Protein AF-A0A534QLA7-F1 (afdb_monomer_lite)

Structure (mmCIF, N/CA/C/O backbone):
data_AF-A0A534QLA7-F1
#
_entry.id   AF-A0A534QLA7-F1
#
loop_
_atom_site.group_PDB
_atom_site.id
_atom_site.type_symbol
_atom_site.label_atom_id
_atom_site.label_alt_id
_atom_site.label_comp_id
_atom_site.label_asym_id
_atom_site.label_entity_id
_atom_site.label_seq_id
_atom_site.pdbx_PDB_ins_code
_atom_site.Cartn_x
_atom_site.Cartn_y
_atom_site.Cartn_z
_atom_site.occupancy
_atom_site.B_iso_or_equiv
_atom_site.auth_seq_id
_atom_site.auth_comp_id
_atom_site.auth_asym_id
_atom_site.auth_atom_id
_atom_site.pdbx_PDB_model_num
ATOM 1 N N . MET A 1 1 ? 2.717 49.188 74.431 1.00 43.91 1 MET A N 1
ATOM 2 C CA . MET A 1 1 ? 3.260 49.625 73.125 1.00 43.91 1 MET A CA 1
ATOM 3 C C . MET A 1 1 ? 4.488 48.790 72.815 1.00 43.91 1 MET A C 1
ATOM 5 O O . MET A 1 1 ? 5.351 48.768 73.677 1.00 43.91 1 MET A O 1
ATOM 9 N N . ARG A 1 2 ? 4.554 48.209 71.600 1.00 48.22 2 ARG A N 1
ATOM 10 C CA . ARG A 1 2 ? 5.728 47.554 70.969 1.00 48.22 2 ARG A CA 1
ATOM 11 C C . ARG A 1 2 ? 6.203 46.273 71.685 1.00 48.22 2 ARG A C 1
ATOM 13 O O . ARG A 1 2 ? 6.351 46.272 72.889 1.00 48.22 2 ARG A O 1
ATOM 20 N N . THR A 1 3 ? 6.456 45.124 71.074 1.00 50.19 3 THR A N 1
ATOM 21 C CA . THR A 1 3 ? 6.613 44.686 69.681 1.00 50.19 3 THR A CA 1
ATOM 22 C C . THR A 1 3 ? 6.714 43.162 69.781 1.00 50.19 3 THR A C 1
ATOM 24 O O . THR A 1 3 ? 7.638 42.671 70.417 1.00 50.19 3 THR A O 1
ATOM 27 N N . ALA A 1 4 ? 5.792 42.415 69.181 1.00 47.19 4 ALA A N 1
ATOM 28 C CA . ALA A 1 4 ? 5.940 40.971 68.981 1.00 47.19 4 ALA A CA 1
ATOM 29 C C . ALA A 1 4 ? 5.296 40.594 67.638 1.00 47.19 4 ALA A C 1
ATOM 31 O O . ALA A 1 4 ? 4.366 39.803 67.561 1.00 47.19 4 ALA A O 1
ATOM 32 N N . ILE A 1 5 ? 5.758 41.254 66.572 1.00 53.47 5 ILE A N 1
ATOM 33 C CA . ILE A 1 5 ? 5.423 40.938 65.177 1.00 53.47 5 ILE A CA 1
ATOM 34 C C . ILE A 1 5 ? 6.646 40.250 64.566 1.00 53.47 5 ILE A C 1
ATOM 36 O O . ILE A 1 5 ? 7.255 40.789 63.658 1.00 53.47 5 ILE A O 1
ATOM 40 N N . ILE A 1 6 ? 7.095 39.117 65.108 1.00 52.78 6 ILE A N 1
ATOM 41 C CA . ILE A 1 6 ? 8.127 38.296 64.451 1.00 52.78 6 ILE A CA 1
ATOM 42 C C . ILE A 1 6 ? 7.925 36.838 64.876 1.00 52.78 6 ILE A C 1
ATOM 44 O O . ILE A 1 6 ? 8.635 36.363 65.750 1.00 52.78 6 ILE A O 1
ATOM 48 N N . ALA A 1 7 ? 6.936 36.131 64.319 1.00 48.03 7 ALA A N 1
ATOM 49 C CA . ALA A 1 7 ? 6.903 34.659 64.400 1.00 48.03 7 ALA A CA 1
ATOM 50 C C . ALA A 1 7 ? 5.914 33.976 63.429 1.00 48.03 7 ALA A C 1
ATOM 52 O O . ALA A 1 7 ? 5.445 32.885 63.729 1.00 48.03 7 ALA A O 1
ATOM 53 N N . VAL A 1 8 ? 5.544 34.580 62.288 1.00 48.31 8 VAL A N 1
ATOM 54 C CA . VAL A 1 8 ? 4.659 33.884 61.315 1.00 48.31 8 VAL A CA 1
ATOM 55 C C . VAL A 1 8 ? 5.211 33.858 59.880 1.00 48.31 8 VAL A C 1
ATOM 57 O O . VAL A 1 8 ? 4.817 33.008 59.088 1.00 48.31 8 VAL A O 1
ATOM 60 N N . LEU A 1 9 ? 6.222 34.664 59.540 1.00 48.22 9 LEU A N 1
ATOM 61 C CA . LEU A 1 9 ? 6.935 34.536 58.261 1.00 48.22 9 LEU A CA 1
ATOM 62 C C . LEU A 1 9 ? 8.052 33.486 58.356 1.00 48.22 9 LEU A C 1
ATOM 64 O O . LEU A 1 9 ? 9.227 33.826 58.440 1.00 48.22 9 LEU A O 1
ATOM 68 N N . GLY A 1 10 ? 7.698 32.203 58.386 1.00 50.38 10 GLY A N 1
ATOM 69 C CA . GLY A 1 10 ? 8.705 31.134 58.446 1.00 50.38 10 GLY A CA 1
ATOM 70 C C . GLY A 1 10 ? 8.301 29.781 57.868 1.00 50.38 10 GLY A C 1
ATOM 71 O O . GLY A 1 10 ? 9.101 28.857 57.926 1.00 50.38 10 GLY A O 1
ATOM 72 N N . VAL A 1 11 ? 7.092 29.632 57.309 1.00 51.00 11 VAL A N 1
ATOM 73 C CA . VAL A 1 11 ? 6.572 28.317 56.867 1.00 51.00 11 VAL A CA 1
ATOM 74 C C . VAL A 1 11 ? 6.022 28.362 55.433 1.00 51.00 11 VAL A C 1
ATOM 76 O O . VAL A 1 11 ? 5.010 27.753 55.118 1.00 51.00 11 VAL A O 1
ATOM 79 N N . HIS A 1 12 ? 6.687 29.080 54.523 1.00 46.59 12 HIS A N 1
ATOM 80 C CA . HIS A 1 12 ? 6.351 29.027 53.086 1.00 46.59 12 HIS A CA 1
ATOM 81 C C . HIS A 1 12 ? 7.527 28.676 52.162 1.00 46.59 12 HIS A C 1
ATOM 83 O O . HIS A 1 12 ? 7.359 28.657 50.950 1.00 46.59 12 HIS A O 1
ATOM 89 N N . LEU A 1 13 ? 8.700 28.329 52.704 1.00 49.50 13 LEU A N 1
ATOM 90 C CA . LEU A 1 13 ? 9.880 27.974 51.895 1.00 49.50 13 LEU A CA 1
ATOM 91 C C . LEU A 1 13 ? 10.087 26.461 51.696 1.00 49.50 13 LEU A C 1
ATOM 93 O O . LEU A 1 13 ? 11.119 26.049 51.181 1.00 49.50 13 LEU A O 1
ATOM 97 N N . LEU A 1 14 ? 9.110 25.629 52.067 1.00 50.75 14 LEU A N 1
ATOM 98 C CA . LEU A 1 14 ? 9.159 24.170 51.878 1.00 50.75 14 LEU A CA 1
ATOM 99 C C . LEU A 1 14 ? 8.006 23.634 51.022 1.00 50.75 14 LEU A C 1
ATOM 101 O O . LEU A 1 14 ? 7.700 22.444 51.069 1.00 50.75 14 LEU A O 1
ATOM 105 N N . SER A 1 15 ? 7.404 24.479 50.181 1.00 50.81 15 SER A N 1
ATOM 106 C CA . SER A 1 15 ? 6.737 23.970 48.983 1.00 50.81 15 SER A CA 1
ATOM 107 C C . SER A 1 15 ? 7.837 23.443 48.070 1.00 50.81 15 SER A C 1
ATOM 109 O O . SER A 1 15 ? 8.356 24.171 47.224 1.00 50.81 15 SER A O 1
ATOM 111 N N . GLY A 1 16 ? 8.263 22.199 48.305 1.00 52.56 16 GLY A N 1
ATOM 112 C CA . GLY A 1 16 ? 9.097 21.480 47.357 1.00 52.56 16 GLY A CA 1
ATOM 113 C C . GLY A 1 16 ? 8.447 21.646 45.995 1.00 52.56 16 GLY A C 1
ATOM 114 O O . GLY A 1 16 ? 7.240 21.425 45.873 1.00 52.56 16 GLY A O 1
ATOM 115 N N . ALA A 1 17 ? 9.217 22.129 45.017 1.00 54.94 17 ALA A N 1
ATOM 116 C CA . ALA A 1 17 ? 8.753 22.209 43.646 1.00 54.94 17 ALA A CA 1
ATOM 117 C C . ALA A 1 17 ? 8.083 20.872 43.343 1.00 54.94 17 ALA A C 1
ATOM 119 O O . ALA A 1 17 ? 8.726 19.823 43.474 1.00 54.94 17 ALA A O 1
ATOM 120 N N . ALA A 1 18 ? 6.779 20.902 43.045 1.00 49.47 18 ALA A N 1
ATOM 121 C CA . ALA A 1 18 ? 6.111 19.729 42.524 1.00 49.47 18 ALA A CA 1
ATOM 122 C C . ALA A 1 18 ? 7.024 19.240 41.405 1.00 49.47 18 ALA A C 1
ATOM 124 O O . ALA A 1 18 ? 7.363 20.023 40.511 1.00 49.47 18 ALA A O 1
ATOM 125 N N . ARG A 1 19 ? 7.530 18.002 41.526 1.00 53.34 19 ARG A N 1
ATOM 126 C CA . ARG A 1 19 ? 8.261 17.378 40.427 1.00 53.34 19 ARG A CA 1
ATOM 127 C C . ARG A 1 19 ? 7.410 17.658 39.203 1.00 53.34 19 ARG A C 1
ATOM 129 O O . ARG A 1 19 ? 6.215 17.368 39.247 1.00 53.34 19 ARG A O 1
ATOM 136 N N . ALA A 1 20 ? 7.996 18.273 38.181 1.00 51.53 20 ALA A N 1
ATOM 137 C CA . ALA A 1 20 ? 7.377 18.311 36.875 1.00 51.53 20 ALA A CA 1
ATOM 138 C C . ALA A 1 20 ? 7.196 16.841 36.479 1.00 51.53 20 ALA A C 1
ATOM 140 O O . ALA A 1 20 ? 8.120 16.205 35.983 1.00 51.53 20 ALA A O 1
ATOM 141 N N . GLY A 1 21 ? 6.063 16.255 36.866 1.00 52.97 21 GLY A N 1
ATOM 142 C CA . GLY A 1 21 ? 5.616 14.983 36.349 1.00 52.97 21 GLY A CA 1
ATOM 143 C C . GLY A 1 21 ? 5.461 15.226 34.868 1.00 52.97 21 GLY A C 1
ATOM 144 O O . GLY A 1 21 ? 4.773 16.179 34.508 1.00 52.97 21 GLY A O 1
ATOM 145 N N . ASP A 1 22 ? 6.216 14.459 34.083 1.00 48.56 22 ASP A N 1
ATOM 146 C CA . ASP A 1 22 ? 6.275 14.449 32.625 1.00 48.56 22 ASP A CA 1
ATOM 147 C C . ASP A 1 22 ? 5.289 15.425 31.964 1.00 48.56 22 ASP A C 1
ATOM 149 O O . ASP A 1 22 ? 4.197 15.060 31.536 1.00 48.56 22 ASP A O 1
ATOM 153 N N . ALA A 1 23 ? 5.687 16.696 31.840 1.00 47.75 23 ALA A N 1
ATOM 154 C CA . ALA A 1 23 ? 5.034 17.622 30.911 1.00 47.75 23 ALA A CA 1
ATOM 155 C C . ALA A 1 23 ? 5.241 17.160 29.454 1.00 47.75 23 ALA A C 1
ATOM 157 O O . ALA A 1 23 ? 4.584 17.637 28.535 1.00 47.75 23 ALA A O 1
ATOM 158 N N . THR A 1 24 ? 6.127 16.182 29.257 1.00 48.34 24 THR A N 1
ATOM 159 C CA . THR A 1 24 ? 6.230 15.358 28.060 1.00 48.34 24 THR A CA 1
ATOM 160 C C . THR A 1 24 ? 5.006 14.477 27.855 1.00 48.34 24 THR A C 1
ATOM 162 O O . THR A 1 24 ? 4.845 14.031 26.744 1.00 48.34 24 THR A O 1
ATOM 165 N N . GLY A 1 25 ? 4.106 14.251 28.820 1.00 49.03 25 GLY A N 1
ATOM 166 C CA . GLY A 1 25 ? 2.885 13.459 28.612 1.00 49.03 25 GLY A CA 1
ATOM 167 C C . GLY A 1 25 ? 1.941 14.046 27.554 1.00 49.03 25 GLY A C 1
ATOM 168 O O . GLY A 1 25 ? 1.264 13.299 26.859 1.00 49.03 25 GLY A O 1
ATOM 169 N N . ALA A 1 26 ? 1.951 15.371 27.375 1.00 43.78 26 ALA A N 1
ATOM 170 C CA . ALA A 1 26 ? 1.237 16.052 26.289 1.00 43.78 26 ALA A CA 1
ATOM 171 C C . ALA A 1 26 ? 1.931 15.908 24.917 1.00 43.78 26 ALA A C 1
ATOM 173 O O . ALA A 1 26 ? 1.314 16.163 23.888 1.00 43.78 26 ALA A O 1
ATOM 174 N N . PHE A 1 27 ? 3.206 15.505 24.918 1.00 41.62 27 PHE A N 1
ATOM 175 C CA . PHE A 1 27 ? 4.043 15.233 23.743 1.00 41.62 27 PHE A CA 1
ATOM 176 C C . PHE A 1 27 ? 4.397 13.745 23.604 1.00 41.62 27 PHE A C 1
ATOM 178 O O . PHE A 1 27 ? 5.087 13.350 22.666 1.00 41.62 27 PHE A O 1
ATOM 185 N N . ALA A 1 28 ? 3.968 12.918 24.555 1.00 44.75 28 ALA A N 1
ATOM 186 C CA . ALA A 1 28 ? 4.078 11.485 24.497 1.00 44.75 28 ALA A CA 1
ATOM 187 C C . ALA A 1 28 ? 3.067 11.112 23.430 1.00 44.75 28 ALA A C 1
ATOM 189 O O . ALA A 1 28 ? 1.904 11.496 23.583 1.00 44.75 28 ALA A O 1
ATOM 190 N N . PRO A 1 29 ? 3.476 10.436 22.350 1.00 50.50 29 PRO A N 1
ATOM 191 C CA . PRO A 1 29 ? 2.535 10.043 21.329 1.00 50.50 29 PRO A CA 1
ATOM 192 C C . PRO A 1 29 ? 1.489 9.156 22.005 1.00 50.50 29 PRO A C 1
ATOM 194 O O . PRO A 1 29 ? 1.720 7.975 22.270 1.00 50.50 29 PRO A O 1
ATOM 197 N N . TYR A 1 30 ? 0.323 9.714 22.314 1.00 49.47 30 TYR A N 1
ATOM 198 C CA . TYR A 1 30 ? -0.880 8.948 22.122 1.00 49.47 30 TYR A CA 1
ATOM 199 C C . TYR A 1 30 ? -0.916 8.788 20.606 1.00 49.47 30 TYR A C 1
ATOM 201 O O . TYR A 1 30 ? -1.344 9.675 19.885 1.00 49.47 30 TYR A O 1
ATOM 209 N N . GLU A 1 31 ? -0.311 7.714 20.093 1.00 62.06 31 GLU A N 1
ATOM 210 C CA . GLU A 1 31 ? -0.601 7.271 18.734 1.00 62.06 31 GLU A CA 1
ATOM 211 C C . GLU A 1 31 ? -2.078 6.872 18.771 1.00 62.06 31 GLU A C 1
ATOM 213 O O . GLU A 1 31 ? -2.416 5.718 19.042 1.00 62.06 31 GLU A O 1
ATOM 218 N N . ASP A 1 32 ? -2.971 7.857 18.647 1.00 82.81 32 ASP A N 1
ATOM 219 C CA . ASP A 1 32 ? -4.374 7.580 18.430 1.00 82.81 32 ASP A CA 1
ATOM 220 C C . ASP A 1 32 ? -4.454 6.991 17.032 1.00 82.81 32 ASP A C 1
ATOM 222 O O . ASP A 1 32 ? -4.201 7.657 16.028 1.00 82.81 32 ASP A O 1
ATOM 226 N N . VAL A 1 33 ? -4.759 5.698 16.978 1.00 89.81 33 VAL A N 1
ATOM 227 C CA . VAL A 1 33 ? -4.921 4.980 15.720 1.00 89.81 33 VAL A CA 1
ATOM 228 C C . VAL A 1 33 ? -5.928 5.689 14.812 1.00 89.81 33 VAL A C 1
ATOM 230 O O . VAL A 1 33 ? -5.769 5.645 13.600 1.00 89.81 33 VAL A O 1
ATOM 233 N N . LEU A 1 34 ? -6.917 6.396 15.371 1.00 91.69 34 LEU A N 1
ATOM 234 C CA . LEU A 1 34 ? -7.872 7.176 14.590 1.00 91.69 34 LEU A CA 1
ATOM 235 C C . LEU A 1 34 ? -7.224 8.375 13.899 1.00 91.69 34 LEU A C 1
ATOM 237 O O . LEU A 1 34 ? -7.568 8.645 12.755 1.00 91.69 34 LEU A O 1
ATOM 241 N N . GLU A 1 35 ? -6.285 9.062 14.549 1.00 90.19 35 GLU A N 1
ATOM 242 C CA . GLU A 1 35 ? -5.539 10.171 13.941 1.00 90.19 35 GLU A CA 1
ATOM 243 C C . GLU A 1 35 ? -4.656 9.653 12.802 1.00 90.19 35 GLU A C 1
ATOM 245 O O . GLU A 1 35 ? -4.698 10.176 11.693 1.00 90.19 35 GLU A O 1
ATOM 250 N N . VAL A 1 36 ? -3.951 8.541 13.035 1.00 92.31 36 VAL A N 1
ATOM 251 C CA . VAL A 1 36 ? -3.115 7.898 12.008 1.00 92.31 36 VAL A CA 1
ATOM 252 C C . VAL A 1 36 ? -3.942 7.473 10.793 1.00 92.31 36 VAL A C 1
ATOM 254 O O . VAL A 1 36 ? -3.536 7.695 9.654 1.00 92.31 36 VAL A O 1
ATOM 257 N N . LEU A 1 37 ? -5.104 6.860 11.026 1.00 94.50 37 LEU A N 1
ATOM 258 C CA . LEU A 1 37 ? -5.996 6.422 9.956 1.00 94.50 37 LEU A CA 1
ATOM 259 C C . LEU A 1 37 ? -6.663 7.602 9.247 1.00 94.50 37 LEU A C 1
ATOM 261 O O . LEU A 1 37 ? -6.856 7.530 8.037 1.00 94.50 37 LEU A O 1
ATOM 265 N N . ALA A 1 38 ? -7.004 8.676 9.962 1.00 92.62 38 ALA A N 1
ATOM 266 C CA . ALA A 1 38 ? -7.581 9.877 9.368 1.00 92.62 38 ALA A CA 1
ATOM 267 C C . ALA A 1 38 ? -6.591 10.552 8.411 1.00 92.62 38 ALA A C 1
ATOM 269 O O . ALA A 1 38 ? -6.957 10.819 7.265 1.00 92.62 38 ALA A O 1
ATOM 270 N N . ASP A 1 39 ? -5.343 10.745 8.848 1.00 91.38 39 ASP A N 1
ATOM 271 C CA . ASP A 1 39 ? -4.272 11.294 8.012 1.00 91.38 39 ASP A CA 1
ATOM 272 C C . ASP A 1 39 ? -4.034 10.414 6.782 1.00 91.38 39 ASP A C 1
ATOM 274 O O . ASP A 1 39 ? -4.010 10.909 5.658 1.00 91.38 39 ASP A O 1
ATOM 278 N N . LEU A 1 40 ? -3.914 9.095 6.976 1.00 94.25 40 LEU A N 1
ATOM 279 C CA . LEU A 1 40 ? -3.750 8.154 5.869 1.00 94.25 40 LEU A 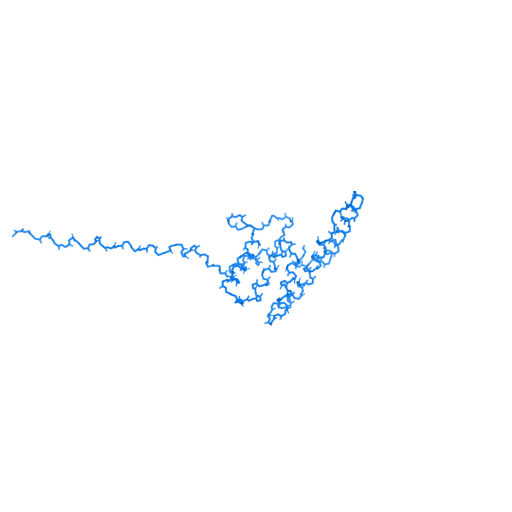CA 1
ATOM 280 C C . LEU A 1 40 ? -4.905 8.279 4.866 1.00 94.25 40 LEU A C 1
ATOM 282 O O . LEU A 1 40 ? -4.659 8.554 3.695 1.00 94.25 40 LEU A O 1
ATOM 286 N N . THR A 1 41 ? -6.149 8.141 5.336 1.00 92.56 41 THR A N 1
ATOM 287 C CA . THR A 1 41 ? -7.361 8.125 4.498 1.00 92.56 41 THR A CA 1
ATOM 288 C C . THR A 1 41 ? -7.526 9.415 3.700 1.00 92.56 41 THR A C 1
ATOM 290 O O . THR A 1 41 ? -7.962 9.377 2.549 1.00 92.56 41 THR A O 1
ATOM 293 N N . TRP A 1 42 ? -7.177 10.560 4.295 1.00 91.88 42 TRP A N 1
ATOM 294 C CA . TRP A 1 42 ? -7.240 11.856 3.623 1.00 91.88 42 TRP A CA 1
ATOM 295 C C . TRP A 1 42 ? -6.359 11.898 2.370 1.00 91.88 42 TRP A C 1
ATOM 297 O O . TRP A 1 42 ? -6.753 12.466 1.354 1.00 91.88 42 TRP A O 1
ATOM 307 N N . HIS A 1 43 ? -5.199 11.248 2.438 1.00 92.19 43 HIS A N 1
ATOM 308 C CA . HIS A 1 43 ? -4.168 11.286 1.410 1.00 92.19 43 HIS A CA 1
ATOM 309 C C . HIS A 1 43 ? -4.197 10.102 0.430 1.00 92.19 43 HIS A C 1
ATOM 311 O O . HIS A 1 43 ? -3.472 10.127 -0.562 1.00 92.19 43 HIS A O 1
ATOM 317 N N . LEU A 1 44 ? -5.051 9.090 0.638 1.00 90.88 44 LEU A N 1
ATOM 318 C CA . LEU A 1 44 ? -5.154 7.926 -0.264 1.00 90.88 44 LEU A CA 1
ATOM 319 C C . LEU A 1 44 ? -5.538 8.291 -1.705 1.00 90.88 44 LEU A C 1
ATOM 321 O O . LEU A 1 44 ? -5.290 7.527 -2.629 1.00 90.88 44 LEU A O 1
ATOM 325 N N . LYS A 1 45 ? -6.173 9.448 -1.908 1.00 87.00 45 LYS A N 1
ATOM 326 C CA . LYS A 1 45 ? -6.624 9.910 -3.230 1.00 87.00 45 LYS A CA 1
ATOM 327 C C . LYS A 1 45 ? -5.703 10.957 -3.849 1.00 87.00 45 LYS A C 1
ATOM 329 O O . LYS A 1 45 ? -6.060 11.551 -4.866 1.00 87.00 45 LYS A O 1
ATOM 334 N N . ASP A 1 46 ? -4.556 11.217 -3.228 1.00 88.31 46 ASP A N 1
ATOM 335 C CA . ASP A 1 46 ? -3.588 12.154 -3.774 1.00 88.31 46 ASP A CA 1
ATOM 336 C C . ASP A 1 46 ? -2.903 11.555 -5.005 1.00 88.31 46 ASP A C 1
ATOM 338 O O . ASP A 1 46 ? -2.425 10.421 -4.996 1.00 88.31 46 ASP A O 1
ATOM 342 N N . ASP A 1 47 ? -2.799 12.359 -6.061 1.00 81.88 47 ASP A N 1
ATOM 343 C CA . ASP A 1 47 ? -2.041 12.016 -7.261 1.00 81.88 47 ASP A CA 1
ATOM 344 C C . ASP A 1 47 ? -0.536 12.179 -6.989 1.00 81.88 47 ASP A C 1
ATOM 346 O O . ASP A 1 47 ? 0.070 13.225 -7.252 1.00 81.88 47 ASP A O 1
ATOM 350 N N . THR A 1 48 ? 0.070 11.128 -6.435 1.00 79.00 48 THR A N 1
ATOM 351 C CA . THR A 1 48 ? 1.505 11.071 -6.109 1.00 79.00 48 THR A CA 1
ATOM 352 C C . THR A 1 48 ? 2.404 10.917 -7.339 1.00 79.00 48 THR A C 1
ATOM 354 O O . THR A 1 48 ? 3.628 11.004 -7.222 1.00 79.00 48 THR A O 1
ATOM 357 N N . TYR A 1 49 ? 1.825 10.706 -8.527 1.00 72.75 49 TYR A N 1
ATOM 358 C CA . TYR A 1 49 ? 2.566 10.707 -9.785 1.00 72.75 49 TYR A CA 1
ATOM 359 C C . TYR A 1 49 ? 2.835 12.138 -10.263 1.00 72.75 49 TYR A C 1
ATOM 361 O O . TYR A 1 49 ? 3.948 12.457 -10.688 1.00 72.75 49 TYR A O 1
ATOM 369 N N . ARG A 1 50 ? 1.827 13.018 -10.186 1.00 78.75 50 ARG A N 1
ATOM 370 C CA . ARG A 1 50 ? 1.948 14.426 -10.604 1.00 78.75 50 ARG A CA 1
ATOM 371 C C . ARG A 1 50 ? 2.464 15.339 -9.496 1.00 78.75 50 ARG A C 1
ATOM 373 O O . ARG A 1 50 ? 3.109 16.346 -9.801 1.00 78.75 50 ARG A O 1
ATOM 380 N N . PHE A 1 51 ? 2.196 15.010 -8.235 1.00 85.81 51 PHE A N 1
ATOM 381 C CA . PHE A 1 51 ? 2.575 15.818 -7.078 1.00 85.81 51 PHE A CA 1
ATOM 382 C C . PHE A 1 51 ? 3.486 15.046 -6.127 1.00 85.81 51 PHE A C 1
ATOM 384 O O . PHE A 1 51 ? 3.478 13.822 -6.072 1.00 85.81 51 PHE A O 1
ATOM 391 N N . ALA A 1 52 ? 4.310 15.776 -5.373 1.00 86.50 52 ALA A N 1
ATOM 392 C CA . ALA A 1 52 ? 5.179 15.148 -4.386 1.00 86.50 52 ALA A CA 1
ATOM 393 C C . ALA A 1 52 ? 4.339 14.420 -3.318 1.00 86.50 52 ALA A C 1
ATOM 395 O O . ALA A 1 52 ? 3.303 14.960 -2.921 1.00 86.50 52 ALA A O 1
ATOM 396 N N . PRO A 1 53 ? 4.798 13.258 -2.807 1.00 87.19 53 PRO A N 1
ATOM 397 C CA . PRO A 1 53 ? 4.114 12.563 -1.727 1.00 87.19 53 PRO A CA 1
ATOM 398 C C . PRO A 1 53 ? 3.849 13.492 -0.536 1.00 87.19 53 PRO A C 1
ATOM 400 O O . PRO A 1 53 ? 4.714 14.322 -0.210 1.00 87.19 53 PRO A O 1
ATOM 403 N N . PRO A 1 54 ? 2.685 13.358 0.121 1.00 92.25 54 PRO A N 1
ATOM 404 C CA . PRO A 1 54 ? 2.334 14.175 1.266 1.00 92.25 54 PRO A CA 1
ATOM 405 C C . PRO A 1 54 ? 3.353 13.980 2.383 1.00 92.25 54 PRO A C 1
ATOM 407 O O . PRO A 1 54 ? 3.890 12.888 2.607 1.00 92.25 54 PRO A O 1
ATOM 410 N N . LYS A 1 55 ? 3.639 15.079 3.076 1.00 91.00 55 LYS A N 1
ATOM 411 C CA . LYS A 1 55 ? 4.591 15.108 4.179 1.00 91.00 55 LYS A CA 1
ATOM 412 C C . LYS A 1 55 ? 3.903 15.563 5.445 1.00 91.00 55 LYS A C 1
ATOM 414 O O . LYS A 1 55 ? 3.059 16.456 5.404 1.00 91.00 55 LYS A O 1
ATOM 419 N N . ASP A 1 56 ? 4.310 14.983 6.562 1.00 85.38 56 ASP A N 1
ATOM 420 C CA . ASP A 1 56 ? 3.909 15.474 7.871 1.00 85.38 56 ASP A CA 1
ATOM 421 C C . ASP A 1 56 ? 4.538 16.865 8.153 1.00 85.38 56 ASP A C 1
ATOM 423 O O . ASP A 1 56 ? 5.430 17.319 7.420 1.00 85.38 56 ASP A O 1
ATOM 427 N N . PRO A 1 57 ? 4.137 17.557 9.235 1.00 82.19 57 PRO A N 1
ATOM 428 C CA . PRO A 1 57 ? 4.728 18.844 9.611 1.00 82.19 57 PRO A CA 1
ATOM 429 C C . PRO A 1 57 ? 6.245 18.810 9.867 1.00 82.19 57 PRO A C 1
ATOM 431 O O . PRO A 1 57 ? 6.881 19.864 9.902 1.00 82.19 57 PRO A O 1
ATOM 434 N N . THR A 1 58 ? 6.836 17.626 10.056 1.00 85.38 58 THR A N 1
ATOM 435 C CA . THR A 1 58 ? 8.279 17.435 10.258 1.00 85.38 58 THR A CA 1
ATOM 436 C C . THR A 1 58 ? 9.032 17.128 8.956 1.00 85.38 58 THR A C 1
ATOM 438 O O . THR A 1 58 ? 10.263 17.088 8.942 1.00 85.38 58 THR A O 1
ATOM 441 N N . GLY A 1 59 ? 8.317 17.002 7.834 1.00 87.56 59 GLY A N 1
ATOM 442 C CA . GLY A 1 59 ? 8.866 16.754 6.505 1.00 87.56 59 GLY A CA 1
ATOM 443 C C . GLY A 1 59 ? 9.061 15.273 6.168 1.00 87.56 59 GLY A C 1
ATOM 444 O O . GLY A 1 59 ? 9.656 14.971 5.126 1.00 87.56 59 GLY A O 1
ATOM 445 N N . HIS A 1 60 ? 8.584 14.358 7.011 1.00 88.88 60 HIS A N 1
ATOM 446 C CA . HIS A 1 60 ? 8.606 12.923 6.752 1.00 88.88 60 HIS A CA 1
ATOM 447 C C . HIS A 1 60 ? 7.489 12.512 5.793 1.00 88.88 60 HIS A C 1
ATOM 449 O O . HIS A 1 60 ? 6.407 13.086 5.802 1.00 88.88 60 HIS A O 1
ATOM 455 N N . ASP A 1 61 ? 7.768 11.500 4.971 1.00 93.19 61 ASP A N 1
ATOM 456 C CA . ASP A 1 61 ? 6.777 10.863 4.100 1.00 93.19 61 ASP A CA 1
ATOM 457 C C . ASP A 1 61 ? 5.617 10.310 4.940 1.00 93.19 61 ASP A C 1
ATOM 459 O O . ASP A 1 61 ? 5.838 9.500 5.848 1.00 93.19 61 ASP A O 1
ATOM 463 N N . LEU A 1 62 ? 4.403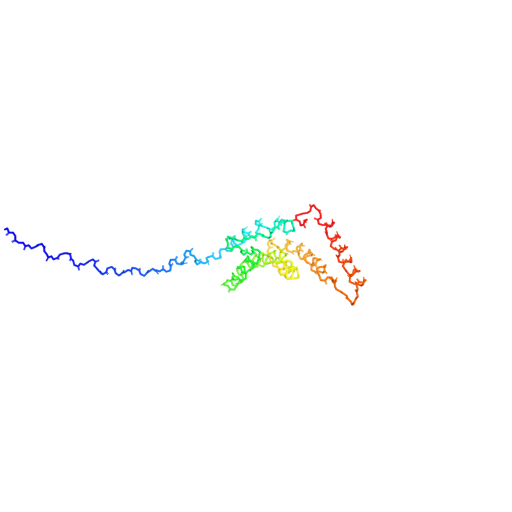 10.778 4.649 1.00 94.38 62 LEU A N 1
ATOM 464 C CA . LEU A 1 62 ? 3.225 10.480 5.455 1.00 94.38 62 LEU A CA 1
ATOM 465 C C . LEU A 1 62 ? 2.866 8.992 5.414 1.00 94.38 62 LEU A C 1
ATOM 467 O O . LEU A 1 62 ? 2.596 8.416 6.463 1.00 94.38 62 LEU A O 1
ATOM 471 N N . PHE A 1 63 ? 2.935 8.334 4.252 1.00 95.38 63 PHE A N 1
ATOM 472 C CA . PHE A 1 63 ? 2.622 6.905 4.135 1.00 95.38 63 PHE A CA 1
ATOM 473 C C . PHE A 1 63 ? 3.611 6.047 4.925 1.00 95.38 63 PHE A C 1
ATOM 475 O O . PHE A 1 63 ? 3.209 5.137 5.655 1.00 95.38 63 PHE A O 1
ATOM 482 N N . ARG A 1 64 ? 4.910 6.370 4.856 1.00 95.56 64 ARG A N 1
ATOM 483 C CA . ARG A 1 64 ? 5.941 5.683 5.651 1.00 95.56 64 ARG A CA 1
ATOM 484 C C . ARG A 1 64 ? 5.731 5.886 7.150 1.00 95.56 64 ARG A C 1
ATOM 486 O O . ARG A 1 64 ? 5.879 4.935 7.918 1.00 95.56 64 ARG A O 1
ATOM 493 N N . LEU A 1 65 ? 5.391 7.103 7.564 1.00 94.31 65 LEU A N 1
ATOM 494 C CA . LEU A 1 65 ? 5.128 7.416 8.965 1.00 94.31 65 LEU A CA 1
ATOM 495 C C . LEU A 1 65 ? 3.878 6.686 9.477 1.00 94.31 65 LEU A C 1
ATOM 497 O O . LEU A 1 65 ? 3.929 6.076 10.545 1.00 94.31 65 LEU A O 1
ATOM 501 N N . SER A 1 66 ? 2.790 6.681 8.705 1.00 95.19 66 SER A N 1
ATOM 502 C CA . SER A 1 66 ? 1.558 5.958 9.034 1.00 95.19 66 SER A CA 1
ATOM 503 C C . SER A 1 66 ? 1.797 4.455 9.155 1.00 95.19 66 SER A C 1
ATOM 505 O O . SER A 1 66 ? 1.385 3.854 10.147 1.00 95.19 66 SER A O 1
ATOM 507 N N . LEU A 1 67 ? 2.545 3.852 8.222 1.00 97.06 67 LEU A N 1
ATOM 508 C CA . LEU A 1 67 ? 2.943 2.443 8.300 1.00 97.06 67 LEU A CA 1
ATOM 509 C C . LEU A 1 67 ? 3.687 2.146 9.611 1.00 97.06 67 LEU A C 1
ATOM 511 O O . LEU A 1 67 ? 3.310 1.230 10.342 1.00 97.06 67 LEU A O 1
ATOM 515 N N . GLN A 1 68 ? 4.694 2.956 9.951 1.00 95.50 68 GLN A N 1
ATOM 516 C CA . GLN A 1 68 ? 5.472 2.781 11.179 1.00 95.50 68 GLN A CA 1
ATOM 517 C C . GLN A 1 68 ? 4.605 2.913 12.442 1.00 95.50 68 GLN A C 1
ATOM 519 O O . GLN A 1 68 ? 4.746 2.113 13.370 1.00 95.50 68 GLN A O 1
ATOM 524 N N . ARG A 1 69 ? 3.700 3.897 12.489 1.00 94.31 69 ARG A N 1
ATOM 525 C CA . ARG A 1 69 ? 2.782 4.102 13.621 1.00 94.31 69 ARG A CA 1
ATOM 526 C C . ARG A 1 69 ? 1.802 2.935 13.773 1.00 94.31 69 ARG A C 1
ATOM 528 O O . ARG A 1 69 ? 1.594 2.453 14.882 1.00 94.31 69 ARG A O 1
ATOM 535 N N . LEU A 1 70 ? 1.260 2.402 12.676 1.00 95.94 70 LEU A N 1
ATOM 536 C CA . LEU A 1 70 ? 0.387 1.219 12.716 1.00 95.94 70 LEU A CA 1
ATOM 537 C C . LEU A 1 70 ? 1.141 -0.053 13.147 1.00 95.94 70 LEU A C 1
ATOM 539 O O . LEU A 1 70 ? 0.599 -0.887 13.874 1.00 95.94 70 LEU A O 1
ATOM 543 N N . GLU A 1 71 ? 2.406 -0.211 12.751 1.00 95.31 71 GLU A N 1
ATOM 544 C CA . GLU A 1 71 ? 3.261 -1.298 13.242 1.00 95.31 71 GLU A CA 1
ATOM 545 C C . GLU A 1 71 ? 3.584 -1.165 14.736 1.00 95.31 71 GLU A C 1
ATOM 547 O O . GLU A 1 71 ? 3.604 -2.164 15.460 1.00 95.31 71 GLU A O 1
ATOM 552 N N . ASN A 1 72 ? 3.836 0.055 15.214 1.00 93.69 72 ASN A N 1
ATOM 553 C CA . ASN A 1 72 ? 4.047 0.337 16.633 1.00 93.69 72 ASN A CA 1
ATOM 554 C C . ASN A 1 72 ? 2.782 0.075 17.455 1.00 93.69 72 ASN A C 1
ATOM 556 O O . ASN A 1 72 ? 2.869 -0.540 18.522 1.00 93.69 72 ASN A O 1
ATOM 560 N N . TRP A 1 73 ? 1.616 0.459 16.932 1.00 91.75 73 TRP A N 1
ATOM 561 C CA . TRP A 1 73 ? 0.324 0.145 17.528 1.00 91.75 73 TRP A CA 1
ATOM 562 C C . TRP A 1 73 ? 0.142 -1.363 17.713 1.00 91.75 73 TRP A C 1
ATOM 564 O O . TRP A 1 73 ? -0.168 -1.801 18.819 1.00 91.75 73 TRP A O 1
ATOM 574 N N . GLU A 1 74 ? 0.398 -2.171 16.678 1.00 92.75 74 GLU A N 1
ATOM 575 C CA . GLU A 1 74 ? 0.282 -3.635 16.762 1.00 92.75 74 GLU A CA 1
ATOM 576 C C . GLU A 1 74 ? 1.266 -4.230 17.783 1.00 92.75 74 GLU A C 1
ATOM 578 O O . GLU A 1 74 ? 0.908 -5.127 18.542 1.00 92.75 74 GLU A O 1
ATOM 583 N N . LYS A 1 75 ? 2.496 -3.703 17.874 1.00 92.00 75 LYS A N 1
ATOM 584 C CA . LYS A 1 75 ? 3.462 -4.122 18.909 1.00 92.00 75 LYS A CA 1
ATOM 585 C C . LYS A 1 75 ? 2.971 -3.791 20.319 1.00 92.00 75 LYS A C 1
ATOM 587 O O . LYS A 1 75 ? 3.210 -4.562 21.248 1.00 92.00 75 LYS A O 1
ATOM 592 N N . ARG A 1 76 ? 2.322 -2.636 20.496 1.00 90.00 76 ARG A N 1
ATOM 593 C CA . ARG A 1 76 ? 1.847 -2.154 21.799 1.00 90.00 76 ARG A CA 1
ATOM 594 C C . ARG A 1 76 ? 0.535 -2.808 22.232 1.00 90.00 76 ARG A C 1
ATOM 596 O O . ARG A 1 76 ? 0.361 -3.078 23.420 1.00 90.00 76 ARG A O 1
ATOM 603 N N . TYR A 1 77 ? -0.366 -3.066 21.290 1.00 90.25 77 TYR A N 1
ATOM 604 C CA . TYR A 1 77 ? -1.688 -3.647 21.517 1.00 90.25 77 TYR A CA 1
ATOM 605 C C . TYR A 1 77 ? -1.952 -4.814 20.548 1.00 90.25 77 TYR A C 1
ATOM 607 O O . TYR A 1 77 ? -2.798 -4.688 19.658 1.00 90.25 77 TYR A O 1
ATOM 615 N N . PRO A 1 78 ? -1.271 -5.963 20.718 1.00 93.94 78 PRO A N 1
ATOM 616 C CA . PRO A 1 78 ? -1.350 -7.069 19.766 1.00 93.94 78 PRO A CA 1
ATOM 617 C C . PRO A 1 78 ? -2.782 -7.537 19.501 1.00 93.94 78 PRO A C 1
ATOM 619 O O . PRO A 1 78 ? -3.544 -7.813 20.431 1.00 93.94 78 PRO A O 1
ATOM 622 N N . GLY A 1 79 ? -3.146 -7.630 18.222 1.00 92.06 79 GLY A N 1
ATOM 623 C CA . GLY A 1 79 ? -4.453 -8.080 17.751 1.00 92.06 79 GLY A CA 1
ATOM 624 C C . GLY A 1 79 ? -5.608 -7.095 17.961 1.00 92.06 79 GLY A C 1
ATOM 625 O O . GLY A 1 79 ? -6.732 -7.384 17.539 1.00 92.06 79 GLY A O 1
ATOM 626 N N . ARG A 1 80 ? -5.382 -5.935 18.591 1.00 92.62 80 ARG A N 1
ATOM 627 C CA . ARG A 1 80 ? -6.435 -4.938 18.802 1.00 92.62 80 ARG A CA 1
ATOM 628 C C . ARG A 1 80 ? -6.729 -4.205 17.496 1.00 92.62 80 ARG A C 1
ATOM 630 O O . ARG A 1 80 ? -5.855 -3.522 16.974 1.00 92.62 80 ARG A O 1
ATOM 637 N N . LEU A 1 81 ? -7.984 -4.285 17.039 1.00 94.25 81 LEU A N 1
ATOM 638 C CA . LEU A 1 81 ? -8.429 -3.724 15.751 1.00 94.25 81 LEU A CA 1
ATOM 639 C C . LEU A 1 81 ? -7.602 -4.269 14.578 1.00 94.25 81 LEU A C 1
ATOM 641 O O . LEU A 1 81 ? -7.235 -3.535 13.666 1.00 94.25 81 LEU A O 1
ATOM 645 N N . ARG A 1 82 ? -7.256 -5.561 14.644 1.00 95.56 82 ARG A N 1
ATOM 646 C CA . ARG A 1 82 ? -6.331 -6.203 13.706 1.00 95.56 82 ARG A CA 1
ATOM 647 C C . ARG A 1 82 ? -6.750 -6.038 12.250 1.00 95.56 82 ARG A C 1
ATOM 649 O O . ARG A 1 82 ? -5.886 -5.894 11.396 1.00 95.56 82 ARG A O 1
ATOM 656 N N . ASP A 1 83 ? -8.039 -6.120 11.960 1.00 97.00 83 ASP A N 1
ATOM 657 C CA . ASP A 1 83 ? -8.576 -5.891 10.623 1.00 97.00 83 ASP A CA 1
ATOM 658 C C . ASP A 1 83 ? -8.234 -4.484 10.128 1.00 97.00 83 ASP A C 1
ATOM 660 O O . ASP A 1 83 ? -7.561 -4.350 9.110 1.00 97.00 83 ASP A O 1
ATOM 664 N N . VAL A 1 84 ? -8.578 -3.459 10.907 1.00 96.75 84 VAL A N 1
ATOM 665 C CA . VAL A 1 84 ? -8.334 -2.049 10.578 1.00 96.75 84 VAL A CA 1
ATOM 666 C C . VAL A 1 84 ? -6.839 -1.745 10.453 1.00 96.75 84 VAL A C 1
ATOM 668 O O . VAL A 1 84 ? -6.403 -1.152 9.470 1.00 96.75 84 VAL A O 1
ATOM 671 N N . THR A 1 85 ? -6.022 -2.173 11.419 1.00 96.75 85 THR A N 1
ATOM 672 C CA . THR A 1 85 ? -4.579 -1.881 11.413 1.00 96.75 85 THR A CA 1
ATOM 673 C C . THR A 1 85 ? -3.849 -2.648 10.317 1.00 96.75 85 THR A C 1
ATOM 675 O O . THR A 1 85 ? -2.856 -2.168 9.779 1.00 96.75 85 THR A O 1
ATOM 678 N N . THR A 1 86 ? -4.304 -3.849 9.954 1.00 98.25 86 THR A N 1
ATOM 679 C CA . THR A 1 86 ? -3.731 -4.606 8.830 1.00 98.25 86 THR A CA 1
ATOM 680 C C . THR A 1 86 ? -4.137 -4.002 7.494 1.00 98.25 86 THR A C 1
ATOM 682 O O . THR A 1 86 ? -3.279 -3.886 6.625 1.00 98.25 86 THR A O 1
ATOM 685 N N . PHE A 1 87 ? -5.388 -3.560 7.359 1.00 98.31 87 PHE A N 1
ATOM 686 C CA . PHE A 1 87 ? -5.881 -2.906 6.150 1.00 98.31 87 PHE A CA 1
ATOM 687 C C . PHE A 1 87 ? -5.163 -1.575 5.896 1.00 98.31 87 PHE A C 1
ATOM 689 O O . PHE A 1 87 ? -4.544 -1.416 4.852 1.00 98.31 87 PHE A O 1
ATOM 696 N N . GLY A 1 88 ? -5.087 -0.685 6.892 1.00 97.81 88 GLY A N 1
ATOM 697 C CA . GLY A 1 88 ? -4.381 0.595 6.737 1.00 97.81 88 GLY A CA 1
ATOM 698 C C . GLY A 1 88 ? -2.879 0.443 6.452 1.00 97.81 88 GLY A C 1
ATOM 699 O O . GLY A 1 88 ? -2.287 1.240 5.728 1.00 97.81 88 GLY A O 1
ATOM 700 N N . ARG A 1 89 ? -2.230 -0.617 6.962 1.00 98.44 89 ARG A N 1
ATOM 701 C CA . ARG A 1 89 ? -0.840 -0.932 6.576 1.00 98.44 89 ARG A CA 1
ATOM 702 C C . ARG A 1 89 ? -0.739 -1.362 5.116 1.00 98.44 89 ARG A C 1
ATOM 704 O O . ARG A 1 89 ? 0.247 -1.023 4.472 1.00 98.44 89 ARG A O 1
ATOM 711 N N . ALA A 1 90 ? -1.720 -2.111 4.614 1.00 98.25 90 ALA A N 1
ATOM 712 C CA . ALA A 1 90 ? -1.767 -2.517 3.215 1.00 98.25 90 ALA A CA 1
ATOM 713 C C . ALA A 1 90 ? -1.914 -1.294 2.299 1.00 98.25 90 ALA A C 1
ATOM 715 O O . ALA A 1 90 ? -1.108 -1.140 1.387 1.00 98.25 90 ALA A O 1
ATOM 716 N N . GLU A 1 91 ? -2.832 -0.378 2.621 1.00 97.00 91 GLU A N 1
ATOM 717 C CA . GLU A 1 91 ? -3.015 0.884 1.891 1.00 97.00 91 GLU A CA 1
ATOM 718 C C . GLU A 1 91 ? -1.724 1.716 1.872 1.00 97.00 91 GLU A C 1
ATOM 720 O O . GLU A 1 91 ? -1.238 2.109 0.811 1.00 97.00 91 GLU A O 1
ATOM 725 N N . ALA A 1 92 ? -1.090 1.915 3.033 1.00 96.88 92 ALA A N 1
ATOM 726 C CA . ALA A 1 92 ? 0.178 2.640 3.108 1.00 96.88 92 ALA A CA 1
ATOM 727 C C . ALA A 1 92 ? 1.289 1.979 2.267 1.00 96.88 92 ALA A C 1
ATOM 729 O O . ALA A 1 92 ? 2.085 2.673 1.638 1.00 96.88 92 ALA A O 1
ATOM 730 N N . LEU A 1 93 ? 1.348 0.643 2.231 1.00 97.44 93 LEU A N 1
ATOM 731 C CA . LEU A 1 93 ? 2.312 -0.097 1.412 1.00 97.44 93 LEU A CA 1
ATOM 732 C C . LEU A 1 93 ? 2.034 0.037 -0.090 1.00 97.44 93 LEU A C 1
ATOM 734 O O . LEU A 1 93 ? 2.996 0.153 -0.850 1.00 97.44 93 LEU A O 1
ATOM 738 N N . GLU A 1 94 ? 0.770 0.063 -0.529 1.00 94.19 94 GLU A N 1
ATOM 739 C CA . GLU A 1 94 ? 0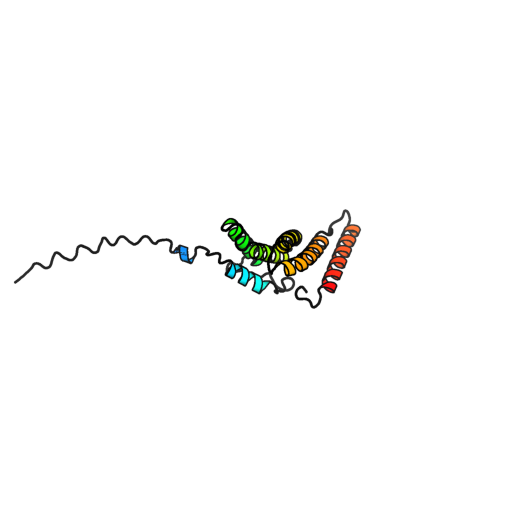.439 0.326 -1.939 1.00 94.19 94 GLU A CA 1
ATOM 740 C C . GLU A 1 94 ? 0.978 1.688 -2.384 1.00 94.19 94 GLU A C 1
ATOM 742 O O . GLU A 1 94 ? 1.652 1.776 -3.412 1.00 94.19 94 GLU A O 1
ATOM 747 N N . HIS A 1 95 ? 0.776 2.731 -1.576 1.00 93.00 95 HIS A N 1
ATOM 748 C CA . HIS A 1 95 ? 1.275 4.075 -1.883 1.00 93.00 95 HIS A CA 1
ATOM 749 C C . HIS A 1 95 ? 2.804 4.196 -1.835 1.00 93.00 95 HIS A C 1
ATOM 751 O O . HIS A 1 95 ? 3.375 5.082 -2.469 1.00 93.00 95 HIS A O 1
ATOM 757 N N . LEU A 1 96 ? 3.484 3.288 -1.134 1.00 93.62 96 LEU A N 1
ATOM 758 C CA . LEU A 1 96 ? 4.945 3.183 -1.135 1.00 93.62 96 LEU A CA 1
ATOM 759 C C . LEU A 1 96 ? 5.489 2.310 -2.282 1.00 93.62 96 LEU A C 1
ATOM 761 O O . LEU A 1 96 ? 6.705 2.146 -2.386 1.00 93.62 96 LEU A O 1
ATOM 765 N N . GLY A 1 97 ? 4.622 1.747 -3.132 1.00 92.94 97 GLY A N 1
ATOM 766 C CA . GLY A 1 97 ? 5.002 0.854 -4.233 1.00 92.94 97 GLY A CA 1
ATOM 767 C C . GLY A 1 97 ? 5.345 -0.576 -3.798 1.00 92.94 97 GLY A C 1
ATOM 768 O O . GLY A 1 97 ? 5.851 -1.373 -4.585 1.00 92.94 97 GLY A O 1
ATOM 769 N N . GLU A 1 98 ? 5.066 -0.934 -2.546 1.00 96.81 98 GLU A N 1
ATOM 770 C CA . GLU A 1 98 ? 5.374 -2.233 -1.938 1.00 96.81 98 GLU A CA 1
ATOM 771 C C . GLU A 1 98 ? 4.213 -3.225 -2.144 1.00 96.81 98 GLU A C 1
ATOM 773 O O . GLU A 1 98 ? 3.728 -3.875 -1.212 1.00 96.81 98 GLU A O 1
ATOM 778 N N . TYR A 1 99 ? 3.755 -3.343 -3.395 1.00 97.12 99 TYR A N 1
ATOM 779 C CA . TYR A 1 99 ? 2.503 -4.012 -3.772 1.00 97.12 99 TYR A CA 1
ATOM 780 C C . TYR A 1 99 ? 2.418 -5.480 -3.342 1.00 97.12 99 TYR A C 1
ATOM 782 O O . TYR A 1 99 ? 1.356 -5.946 -2.939 1.00 97.12 99 TYR A O 1
ATOM 790 N N . ALA A 1 100 ? 3.536 -6.213 -3.370 1.00 98.06 100 ALA A N 1
ATOM 791 C CA . ALA A 1 100 ? 3.561 -7.610 -2.934 1.00 98.06 100 ALA A CA 1
ATOM 792 C C . ALA A 1 100 ? 3.224 -7.741 -1.438 1.00 98.06 100 ALA A C 1
ATOM 794 O O . ALA A 1 100 ? 2.404 -8.570 -1.048 1.00 98.06 100 ALA A O 1
ATOM 795 N N . LYS A 1 101 ? 3.806 -6.872 -0.601 1.00 98.44 101 LYS A N 1
ATOM 796 C CA . LYS A 1 101 ? 3.527 -6.847 0.841 1.00 98.44 101 LYS A CA 1
ATOM 797 C C . LYS A 1 101 ? 2.095 -6.385 1.106 1.00 98.44 101 LYS A C 1
ATOM 799 O O . LYS A 1 101 ? 1.430 -6.953 1.968 1.00 98.44 101 LYS A O 1
ATOM 804 N N . ALA A 1 102 ? 1.614 -5.390 0.359 1.00 98.31 102 ALA A N 1
ATOM 805 C CA . ALA A 1 102 ? 0.229 -4.937 0.449 1.00 98.31 102 ALA A CA 1
ATOM 806 C C . ALA A 1 102 ? -0.759 -6.074 0.138 1.00 98.31 102 ALA A C 1
ATOM 808 O O . ALA A 1 102 ? -1.651 -6.346 0.941 1.00 98.31 102 ALA A O 1
ATOM 809 N N . ALA A 1 103 ? -0.540 -6.814 -0.956 1.00 98.38 103 ALA A N 1
ATOM 810 C CA . ALA A 1 103 ? -1.357 -7.966 -1.336 1.00 98.38 103 ALA A CA 1
ATOM 811 C C . ALA A 1 103 ? -1.428 -9.029 -0.228 1.00 98.38 103 ALA A C 1
ATOM 813 O O . ALA A 1 103 ? -2.502 -9.566 0.052 1.00 98.38 103 ALA A O 1
ATOM 814 N N . ASP A 1 104 ? -0.305 -9.319 0.435 1.00 98.56 104 ASP A N 1
ATOM 815 C CA . ASP A 1 104 ? -0.262 -10.266 1.553 1.00 98.56 104 ASP A CA 1
ATOM 816 C C . ASP A 1 104 ? -1.065 -9.784 2.767 1.00 98.56 104 ASP A C 1
ATOM 818 O O . ASP A 1 104 ? -1.689 -10.595 3.462 1.00 98.56 104 ASP A O 1
ATOM 822 N N . LEU A 1 105 ? -1.064 -8.479 3.047 1.00 98.62 105 LEU A N 1
ATOM 823 C CA . LEU A 1 105 ? -1.843 -7.899 4.140 1.00 98.62 105 LEU A CA 1
ATOM 824 C C . LEU A 1 105 ? -3.340 -7.859 3.813 1.00 98.62 105 LEU A C 1
ATOM 826 O O . LEU A 1 105 ? -4.137 -8.314 4.636 1.00 98.62 105 LEU A O 1
ATOM 830 N N . TYR A 1 106 ? -3.737 -7.429 2.612 1.00 98.50 106 TYR A N 1
ATOM 831 C CA . TYR A 1 106 ? -5.138 -7.507 2.189 1.00 98.50 106 TYR A CA 1
ATOM 832 C C . TYR A 1 106 ? -5.644 -8.955 2.219 1.00 98.50 106 TYR A C 1
ATOM 834 O O . TYR A 1 106 ? -6.723 -9.226 2.740 1.00 98.50 106 TYR A O 1
ATOM 842 N N . ALA A 1 107 ? -4.829 -9.928 1.795 1.00 98.44 107 ALA A N 1
ATOM 843 C CA . ALA A 1 107 ? -5.204 -11.343 1.828 1.00 98.44 107 ALA A CA 1
ATOM 844 C C . ALA A 1 107 ? -5.382 -11.889 3.253 1.00 98.44 107 ALA A C 1
ATOM 846 O O . ALA A 1 107 ? -6.060 -12.903 3.447 1.00 98.44 107 ALA A O 1
ATOM 847 N N . GLN A 1 108 ? -4.767 -11.257 4.254 1.00 98.31 108 GLN A N 1
ATOM 848 C CA . GLN A 1 108 ? -5.042 -11.550 5.657 1.00 98.31 108 GLN A CA 1
ATOM 849 C C . GLN A 1 108 ? -6.371 -10.940 6.096 1.00 98.31 108 GLN A C 1
ATOM 851 O O . GLN A 1 108 ? -7.156 -11.651 6.718 1.00 98.31 108 GLN A O 1
ATOM 856 N N . VAL A 1 109 ? -6.639 -9.674 5.756 1.00 98.38 109 VAL A N 1
ATOM 857 C CA . VAL A 1 109 ? -7.890 -8.982 6.121 1.00 98.38 109 VAL A CA 1
ATOM 858 C C . VAL A 1 109 ? -9.106 -9.654 5.493 1.00 98.38 109 VAL A C 1
ATOM 860 O O . VAL A 1 109 ? -10.081 -9.903 6.194 1.00 98.38 109 VAL A O 1
ATOM 863 N N . ALA A 1 110 ? -9.009 -10.057 4.228 1.00 98.19 110 ALA A N 1
ATOM 864 C CA . ALA A 1 110 ? -10.052 -10.771 3.495 1.00 98.19 110 ALA A CA 1
ATOM 865 C C . ALA A 1 110 ? -10.505 -12.083 4.176 1.00 98.19 110 ALA A C 1
ATOM 867 O O . ALA A 1 110 ? -11.603 -12.574 3.947 1.00 98.19 110 ALA A O 1
ATOM 868 N N . LYS A 1 111 ? -9.668 -12.671 5.043 1.00 97.88 111 LYS A N 1
ATOM 869 C CA . LYS A 1 111 ? -9.988 -13.898 5.796 1.00 97.88 111 LYS A CA 1
ATOM 870 C C . LYS A 1 111 ? -10.592 -13.627 7.176 1.00 97.88 111 LYS A C 1
ATOM 872 O O . LYS A 1 111 ? -10.943 -14.577 7.877 1.00 97.88 111 LYS A O 1
ATOM 877 N N . LEU A 1 112 ? -10.641 -12.370 7.612 1.00 96.69 112 LEU A N 1
ATOM 878 C CA . LEU A 1 112 ? -11.183 -11.993 8.913 1.00 96.69 112 LEU A CA 1
ATOM 879 C C . LEU A 1 112 ? -12.702 -11.794 8.817 1.00 96.69 112 LEU A C 1
ATOM 881 O O . LEU A 1 112 ? -13.196 -11.342 7.787 1.00 96.69 112 LEU A O 1
ATOM 885 N N . PRO A 1 113 ? -13.461 -12.064 9.894 1.00 95.62 113 PRO A N 1
ATOM 886 C CA . PRO A 1 113 ? -14.876 -11.711 9.972 1.00 95.62 113 PRO A CA 1
ATOM 887 C C . PRO A 1 113 ? -15.027 -10.196 10.205 1.00 95.62 113 PRO A C 1
ATOM 889 O O . PRO A 1 113 ? -15.392 -9.760 11.295 1.00 95.62 113 PRO A O 1
ATOM 892 N N . SER A 1 114 ? -14.681 -9.396 9.195 1.00 95.25 114 SER A N 1
ATOM 893 C CA . SER A 1 114 ? -14.635 -7.932 9.241 1.00 95.25 114 SER A CA 1
ATOM 894 C C . SER A 1 114 ? -15.466 -7.327 8.107 1.00 95.25 114 SER A C 1
ATOM 896 O O . SER A 1 114 ? -15.464 -7.878 7.007 1.00 95.25 114 SER A O 1
ATOM 898 N N . PRO A 1 115 ? -16.106 -6.161 8.312 1.00 95.38 115 PRO A N 1
ATOM 899 C CA . PRO A 1 115 ? -16.695 -5.382 7.221 1.00 95.38 115 PRO A CA 1
ATOM 900 C C . PRO A 1 115 ? -15.687 -4.980 6.131 1.00 95.38 115 PRO A C 1
ATOM 902 O O . PRO A 1 115 ? -16.090 -4.666 5.019 1.00 95.38 115 PRO A O 1
ATOM 905 N N . LEU A 1 116 ? -14.384 -4.988 6.435 1.00 96.75 116 LEU A N 1
ATOM 906 C CA . LEU A 1 116 ? -13.320 -4.687 5.473 1.00 96.75 116 LEU A CA 1
ATOM 907 C C . LEU A 1 116 ? -12.958 -5.877 4.575 1.00 96.75 116 LEU A C 1
ATOM 909 O O . LEU A 1 116 ? -12.151 -5.715 3.665 1.00 96.75 116 LEU A O 1
ATOM 913 N N . ALA A 1 117 ? -13.504 -7.072 4.822 1.00 96.81 117 ALA A N 1
ATOM 914 C CA . ALA A 1 117 ? -13.119 -8.272 4.083 1.00 96.81 117 ALA A CA 1
ATOM 915 C C . ALA A 1 117 ? -13.458 -8.178 2.587 1.00 96.81 117 ALA A C 1
ATOM 917 O O . ALA A 1 117 ? -12.632 -8.560 1.761 1.00 96.81 117 ALA A O 1
ATOM 918 N N . ASP A 1 118 ? -14.626 -7.627 2.244 1.00 94.56 118 ASP A N 1
ATOM 919 C CA . ASP A 1 118 ? -15.062 -7.477 0.851 1.00 94.56 118 ASP A CA 1
ATOM 920 C C . ASP A 1 118 ? -14.157 -6.498 0.088 1.00 94.56 118 ASP A C 1
ATOM 922 O O . ASP A 1 118 ? -13.665 -6.826 -0.989 1.00 94.56 118 ASP A O 1
ATOM 926 N N . HIS A 1 119 ? -13.837 -5.348 0.695 1.00 94.06 119 HIS A N 1
ATOM 927 C CA . HIS A 1 119 ? -12.864 -4.401 0.140 1.00 94.06 119 HIS A CA 1
ATOM 928 C C . HIS A 1 119 ? -11.485 -5.043 -0.023 1.00 94.06 119 HIS A C 1
ATOM 930 O O . HIS A 1 119 ? -10.894 -5.005 -1.097 1.00 94.06 119 HIS A O 1
ATOM 936 N N . ALA A 1 120 ? -11.011 -5.739 1.012 1.00 97.25 120 ALA A N 1
ATOM 937 C CA . ALA A 1 120 ? -9.725 -6.416 0.963 1.00 97.25 120 ALA A CA 1
ATOM 938 C C . ALA A 1 120 ? -9.666 -7.484 -0.141 1.00 97.25 120 ALA A C 1
ATOM 940 O O . ALA A 1 120 ? -8.609 -7.678 -0.731 1.00 97.25 120 ALA A O 1
ATOM 941 N N . HIS A 1 121 ? -10.767 -8.171 -0.454 1.00 95.56 121 HIS A N 1
ATOM 942 C CA . HIS A 1 121 ? -10.809 -9.112 -1.573 1.00 95.56 121 HIS A CA 1
ATOM 943 C C . HIS A 1 121 ? -10.552 -8.430 -2.922 1.00 95.56 121 HIS A C 1
ATOM 945 O O . HIS A 1 121 ? -9.754 -8.940 -3.709 1.00 95.56 121 HIS A O 1
ATOM 951 N N . GLU A 1 122 ? -11.184 -7.284 -3.171 1.00 92.44 122 GLU A N 1
ATOM 952 C CA . GLU A 1 122 ? -10.963 -6.492 -4.387 1.00 92.44 122 GLU A CA 1
ATOM 953 C C . GLU A 1 122 ? -9.525 -5.952 -4.445 1.00 92.44 122 GLU A C 1
ATOM 955 O O . GLU A 1 122 ? -8.856 -6.023 -5.482 1.00 92.44 122 GLU A O 1
ATOM 960 N N . ASP A 1 123 ? -9.021 -5.480 -3.305 1.00 94.88 123 ASP A N 1
ATOM 961 C CA . ASP A 1 123 ? -7.691 -4.891 -3.187 1.00 94.88 123 ASP A CA 1
ATOM 962 C C . ASP A 1 123 ? -6.565 -5.925 -3.350 1.00 94.88 123 ASP A C 1
ATOM 964 O O . ASP A 1 123 ? -5.539 -5.619 -3.957 1.00 94.88 123 ASP A O 1
ATOM 968 N N . VAL A 1 124 ? -6.754 -7.180 -2.909 1.00 96.81 124 VAL A N 1
ATOM 969 C CA . VAL A 1 124 ? -5.789 -8.275 -3.147 1.00 96.81 124 VAL A CA 1
ATOM 970 C C . VAL A 1 124 ? -5.502 -8.443 -4.633 1.00 96.81 124 VAL A C 1
ATOM 972 O O . VAL A 1 124 ? -4.339 -8.554 -5.031 1.00 96.81 124 VAL A O 1
ATOM 975 N N . ASP A 1 125 ? -6.551 -8.518 -5.448 1.00 92.38 125 ASP A N 1
ATOM 976 C CA . ASP A 1 125 ? -6.406 -8.804 -6.872 1.00 92.38 125 ASP A CA 1
ATOM 977 C C . ASP A 1 125 ? -5.710 -7.644 -7.586 1.00 92.38 125 ASP A C 1
ATOM 979 O O . ASP A 1 125 ? -4.829 -7.867 -8.423 1.00 92.38 125 ASP A O 1
ATOM 983 N N . ARG A 1 126 ? -6.036 -6.403 -7.208 1.00 92.31 126 ARG A N 1
ATOM 984 C CA . ARG A 1 126 ? -5.350 -5.210 -7.714 1.00 92.31 126 ARG A CA 1
ATOM 985 C C . ARG A 1 126 ? -3.875 -5.193 -7.305 1.00 92.31 126 ARG A C 1
ATOM 987 O O . ARG A 1 126 ? -3.013 -5.115 -8.183 1.00 92.31 126 ARG A O 1
ATOM 994 N N . ALA A 1 127 ? -3.583 -5.336 -6.014 1.00 96.06 127 ALA A N 1
ATOM 995 C CA . ALA A 1 127 ? -2.225 -5.313 -5.476 1.00 96.06 127 ALA A CA 1
ATOM 996 C C . ALA A 1 127 ? -1.334 -6.396 -6.108 1.00 96.06 127 ALA A C 1
ATOM 998 O O . ALA A 1 127 ? -0.176 -6.138 -6.433 1.00 96.06 127 ALA A O 1
ATOM 999 N N . ARG A 1 128 ? -1.871 -7.599 -6.359 1.00 96.81 128 ARG A N 1
ATOM 1000 C CA . ARG A 1 128 ? -1.141 -8.677 -7.053 1.00 96.81 128 ARG A CA 1
ATOM 1001 C C . ARG A 1 128 ? -0.796 -8.322 -8.490 1.00 96.81 128 ARG A C 1
ATOM 1003 O O . ARG A 1 128 ? 0.347 -8.497 -8.896 1.00 96.81 128 ARG A O 1
ATOM 1010 N N . VAL A 1 129 ? -1.753 -7.780 -9.243 1.00 94.69 129 VAL A N 1
ATOM 1011 C CA . VAL A 1 129 ? -1.511 -7.342 -10.626 1.00 94.69 129 VAL A CA 1
ATOM 1012 C C . VAL A 1 129 ? -0.427 -6.259 -10.674 1.00 94.69 129 VAL A C 1
ATOM 1014 O O . VAL A 1 129 ? 0.431 -6.281 -11.562 1.00 94.69 129 VAL A O 1
ATOM 1017 N N . PHE A 1 130 ? -0.430 -5.339 -9.707 1.00 94.56 130 PHE A N 1
ATOM 1018 C CA . PHE A 1 130 ? 0.591 -4.296 -9.600 1.00 94.56 130 PHE A CA 1
ATOM 1019 C C . PHE A 1 130 ? 1.951 -4.892 -9.223 1.00 94.56 130 PHE A C 1
ATOM 1021 O O . PHE A 1 130 ? 2.955 -4.542 -9.840 1.00 94.56 130 PHE A O 1
ATOM 1028 N N . ALA A 1 131 ? 1.991 -5.835 -8.278 1.00 96.62 131 ALA A N 1
ATOM 1029 C CA . ALA A 1 131 ? 3.211 -6.529 -7.872 1.00 96.62 131 ALA A CA 1
ATOM 1030 C C . ALA A 1 131 ? 3.855 -7.302 -9.033 1.00 96.62 131 ALA A C 1
ATOM 1032 O O . ALA A 1 131 ? 5.043 -7.123 -9.302 1.00 96.62 131 ALA A O 1
ATOM 1033 N N . ASP A 1 132 ? 3.068 -8.099 -9.758 1.00 96.69 132 ASP A N 1
ATOM 1034 C CA . ASP A 1 132 ? 3.544 -8.886 -10.900 1.00 96.69 132 ASP A CA 1
ATOM 1035 C C . ASP A 1 132 ? 4.103 -7.980 -12.004 1.00 96.69 132 ASP A C 1
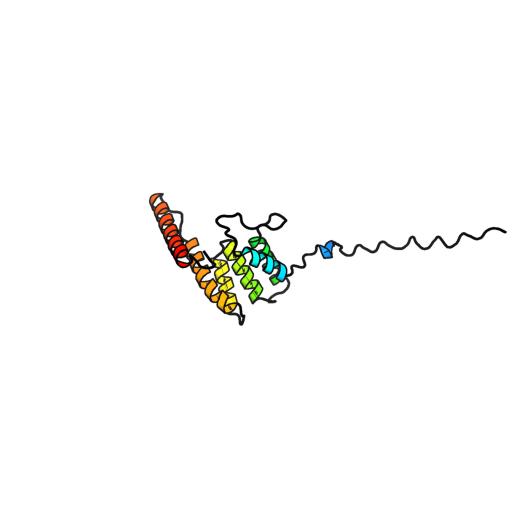ATOM 1037 O O . ASP A 1 132 ? 5.145 -8.265 -12.598 1.00 96.69 132 ASP A O 1
ATOM 1041 N N . THR A 1 133 ? 3.439 -6.850 -12.255 1.00 96.00 133 THR A N 1
ATOM 1042 C CA . THR A 1 133 ? 3.868 -5.890 -13.279 1.00 96.00 133 THR A CA 1
ATOM 1043 C C . THR A 1 133 ? 5.110 -5.115 -12.847 1.00 96.00 133 THR A C 1
ATOM 1045 O O . THR A 1 133 ? 6.034 -4.935 -13.643 1.00 96.00 133 THR A O 1
ATOM 1048 N N . ALA A 1 134 ? 5.183 -4.703 -11.579 1.00 93.94 134 ALA A N 1
ATOM 1049 C CA . ALA A 1 134 ? 6.355 -4.052 -11.004 1.00 93.94 134 ALA A CA 1
ATOM 1050 C C . ALA A 1 134 ? 7.589 -4.968 -11.014 1.00 93.94 134 ALA A C 1
ATOM 1052 O O . ALA A 1 134 ? 8.700 -4.479 -11.223 1.00 93.94 134 ALA A O 1
ATOM 1053 N N . ALA A 1 135 ? 7.400 -6.282 -10.867 1.00 95.50 135 ALA A N 1
ATOM 1054 C CA . ALA A 1 135 ? 8.466 -7.282 -10.890 1.00 95.50 135 ALA A CA 1
ATOM 1055 C C . ALA A 1 135 ? 8.980 -7.637 -12.299 1.00 95.50 135 ALA A C 1
ATOM 1057 O O . ALA A 1 135 ? 9.967 -8.367 -12.419 1.00 95.50 135 ALA A O 1
ATOM 1058 N N . LEU A 1 136 ? 8.350 -7.141 -13.373 1.00 95.44 136 LEU A N 1
ATOM 1059 C CA . LEU A 1 136 ? 8.856 -7.358 -14.729 1.00 95.44 136 LEU A CA 1
ATOM 1060 C C . LEU A 1 136 ? 10.271 -6.769 -14.889 1.00 95.44 136 LEU A C 1
ATOM 1062 O O . LEU A 1 136 ? 10.540 -5.676 -14.376 1.00 95.44 136 LEU A O 1
ATOM 1066 N N . PRO A 1 137 ? 11.162 -7.462 -15.625 1.00 93.19 137 PRO A N 1
ATOM 1067 C CA . PRO A 1 137 ? 12.553 -7.053 -15.776 1.00 93.19 137 PRO A CA 1
ATOM 1068 C C . PRO A 1 137 ? 12.678 -5.725 -16.526 1.00 93.19 137 PRO A C 1
ATOM 1070 O O . PRO A 1 137 ? 11.914 -5.440 -17.452 1.00 93.19 137 PRO A O 1
ATOM 1073 N N . GLU A 1 138 ? 13.681 -4.944 -16.140 1.00 91.56 138 GLU A N 1
ATOM 1074 C CA . GLU A 1 138 ? 14.062 -3.678 -16.784 1.00 91.56 138 GLU A CA 1
ATOM 1075 C C . GLU A 1 138 ? 15.453 -3.759 -17.420 1.00 91.56 138 GLU A C 1
ATOM 1077 O O . GLU A 1 138 ? 15.774 -2.998 -18.332 1.00 91.56 138 GLU A O 1
ATOM 1082 N N . ASP A 1 139 ? 16.266 -4.707 -16.963 1.00 89.19 139 ASP A N 1
ATOM 1083 C CA . ASP A 1 139 ? 17.630 -4.950 -17.387 1.00 89.19 139 ASP A CA 1
ATOM 1084 C C . ASP A 1 139 ? 17.751 -6.231 -18.225 1.00 89.19 139 ASP A C 1
ATOM 1086 O O . ASP A 1 139 ? 16.921 -7.143 -18.189 1.00 89.19 139 ASP A O 1
ATOM 1090 N N . ALA A 1 140 ? 18.804 -6.278 -19.039 1.00 90.81 140 ALA A N 1
ATOM 1091 C CA . ALA A 1 140 ? 19.183 -7.449 -19.814 1.00 90.81 140 ALA A CA 1
ATOM 1092 C C . ALA A 1 140 ? 20.674 -7.391 -20.179 1.00 90.81 140 ALA A C 1
ATOM 1094 O O . ALA A 1 140 ? 21.344 -6.382 -19.961 1.00 90.81 140 ALA A O 1
ATOM 1095 N N . ALA A 1 141 ? 21.186 -8.479 -20.759 1.00 91.06 141 ALA A N 1
ATOM 1096 C CA . ALA A 1 141 ? 22.598 -8.614 -21.125 1.00 91.06 141 ALA A CA 1
ATOM 1097 C C . ALA A 1 141 ? 23.068 -7.613 -22.198 1.00 91.06 141 ALA A C 1
ATOM 1099 O O . ALA A 1 141 ? 24.255 -7.296 -22.257 1.00 91.06 141 ALA A O 1
ATOM 1100 N N . ASP A 1 142 ? 22.156 -7.120 -23.037 1.00 95.56 142 ASP A N 1
ATOM 1101 C CA . ASP A 1 142 ? 22.430 -6.141 -24.084 1.00 95.56 142 ASP A CA 1
ATOM 1102 C C . ASP A 1 142 ? 21.301 -5.103 -24.205 1.00 95.56 142 ASP A C 1
ATOM 1104 O O . ASP A 1 142 ? 20.222 -5.241 -23.618 1.00 95.56 142 ASP A O 1
ATOM 1108 N N . LEU A 1 143 ? 21.579 -4.034 -24.958 1.00 94.44 143 LEU A N 1
ATOM 1109 C CA . LEU A 1 143 ? 20.680 -2.890 -25.105 1.00 94.44 143 LEU A CA 1
ATOM 1110 C C . LEU A 1 143 ? 19.351 -3.258 -25.777 1.00 94.44 143 LEU A C 1
ATOM 1112 O O . LEU A 1 143 ? 18.308 -2.757 -25.359 1.00 94.44 143 LEU A O 1
ATOM 1116 N N . ASP A 1 144 ? 19.371 -4.117 -26.796 1.00 95.12 144 ASP A N 1
ATOM 1117 C CA . ASP A 1 144 ? 18.162 -4.487 -27.538 1.00 95.12 144 ASP A CA 1
ATOM 1118 C C . ASP A 1 144 ? 17.232 -5.330 -26.661 1.00 95.12 144 ASP A C 1
ATOM 1120 O O . ASP A 1 144 ? 16.018 -5.102 -26.614 1.00 95.12 144 ASP A O 1
ATOM 1124 N N . ALA A 1 145 ? 17.804 -6.261 -25.898 1.00 94.50 145 ALA A N 1
ATOM 1125 C CA . ALA A 1 145 ? 17.083 -7.064 -24.929 1.00 94.50 145 ALA A CA 1
ATOM 1126 C C . ALA A 1 145 ? 16.521 -6.207 -23.781 1.00 94.50 145 ALA A C 1
ATOM 1128 O O . ALA A 1 145 ? 15.369 -6.417 -23.384 1.00 94.50 145 ALA A O 1
ATOM 1129 N N . ALA A 1 146 ? 17.276 -5.216 -23.292 1.00 95.06 146 ALA A N 1
ATOM 1130 C CA . ALA A 1 146 ? 16.824 -4.305 -22.238 1.00 95.06 146 ALA A CA 1
ATOM 1131 C C . ALA A 1 146 ? 15.678 -3.412 -22.739 1.00 95.06 146 ALA A C 1
ATOM 1133 O O . ALA A 1 146 ? 14.634 -3.305 -22.097 1.00 95.06 146 ALA A O 1
ATOM 1134 N N . LEU A 1 147 ? 15.804 -2.854 -23.949 1.00 96.00 147 LEU A N 1
ATOM 1135 C CA . 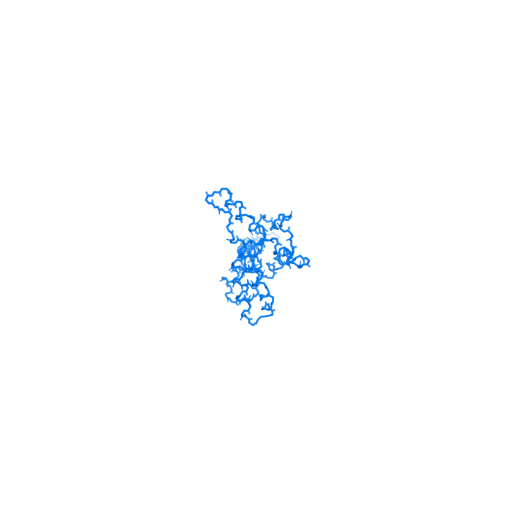LEU A 1 147 ? 14.739 -2.077 -24.583 1.00 96.00 147 LEU A CA 1
ATOM 1136 C C . LEU A 1 147 ? 13.471 -2.919 -24.791 1.00 96.00 147 LEU A C 1
ATOM 1138 O O . LEU A 1 147 ? 12.360 -2.436 -24.567 1.00 96.00 147 LEU A O 1
ATOM 1142 N N . ALA A 1 148 ? 13.614 -4.184 -25.195 1.00 95.38 148 ALA A N 1
ATOM 1143 C CA . ALA A 1 148 ? 12.485 -5.098 -25.327 1.00 95.38 148 ALA A CA 1
ATOM 1144 C C . ALA A 1 148 ? 11.831 -5.420 -23.971 1.00 95.38 148 ALA A C 1
ATOM 1146 O O . ALA A 1 148 ? 10.606 -5.531 -23.903 1.00 95.38 148 ALA A O 1
ATOM 1147 N N . ALA A 1 149 ? 12.614 -5.558 -22.896 1.00 95.56 149 ALA A N 1
ATOM 1148 C CA . ALA A 1 149 ? 12.101 -5.760 -21.540 1.00 95.56 149 ALA A CA 1
ATOM 1149 C C . ALA A 1 149 ? 11.298 -4.546 -21.052 1.00 95.56 149 ALA A C 1
ATOM 1151 O O . ALA A 1 149 ? 10.133 -4.697 -20.675 1.00 95.56 149 ALA A O 1
ATOM 1152 N N . LEU A 1 150 ? 11.860 -3.344 -21.201 1.00 96.50 150 LEU A N 1
ATOM 1153 C CA . LEU A 1 150 ? 11.186 -2.087 -20.876 1.00 96.50 150 LEU A CA 1
ATOM 1154 C C . LEU A 1 150 ? 9.883 -1.907 -21.663 1.00 96.50 150 LEU A C 1
ATOM 1156 O O . LEU A 1 150 ? 8.871 -1.528 -21.082 1.00 96.50 150 LEU A O 1
ATOM 1160 N N . ARG A 1 151 ? 9.864 -2.234 -22.964 1.00 96.12 151 ARG A N 1
ATOM 1161 C CA . ARG A 1 151 ? 8.636 -2.183 -23.780 1.00 96.12 151 ARG A CA 1
ATOM 1162 C C . ARG A 1 151 ? 7.552 -3.121 -23.260 1.00 96.12 151 ARG A C 1
ATOM 1164 O O . ARG A 1 151 ? 6.416 -2.691 -23.109 1.00 96.12 151 ARG A O 1
ATOM 1171 N N . ARG A 1 152 ? 7.895 -4.370 -22.926 1.00 96.00 152 ARG A N 1
ATOM 1172 C CA . ARG A 1 152 ? 6.929 -5.323 -22.348 1.00 96.00 152 ARG A CA 1
ATOM 1173 C C . ARG A 1 152 ? 6.372 -4.832 -21.015 1.00 96.00 152 ARG A C 1
ATOM 1175 O O . ARG A 1 152 ? 5.174 -4.968 -20.774 1.00 96.00 152 ARG A O 1
ATOM 1182 N N . LYS A 1 153 ? 7.228 -4.261 -20.162 1.00 96.88 153 LYS A N 1
ATOM 1183 C CA . LYS A 1 153 ? 6.811 -3.679 -18.882 1.00 96.88 153 LYS A CA 1
ATOM 1184 C C . LYS A 1 153 ? 5.896 -2.473 -19.090 1.00 96.88 153 LYS A C 1
ATOM 1186 O O . LYS A 1 153 ? 4.849 -2.397 -18.457 1.00 96.88 153 LYS A O 1
ATOM 1191 N N . LEU A 1 154 ? 6.236 -1.587 -20.028 1.00 95.81 154 LEU A N 1
ATOM 1192 C CA . LEU A 1 154 ? 5.410 -0.436 -20.394 1.00 95.81 154 LEU A CA 1
ATOM 1193 C C . LEU A 1 154 ? 4.039 -0.861 -20.934 1.00 95.81 154 LEU A C 1
ATOM 1195 O O . LEU A 1 154 ? 3.024 -0.317 -20.516 1.00 95.81 154 LEU A O 1
ATOM 1199 N N . GLU A 1 155 ? 3.988 -1.858 -21.818 1.00 96.69 155 GLU A N 1
ATOM 1200 C CA . GLU A 1 155 ? 2.730 -2.418 -22.326 1.00 96.69 155 GLU A CA 1
ATOM 1201 C C . GLU A 1 155 ? 1.886 -3.050 -21.212 1.00 96.69 155 GLU A C 1
ATOM 1203 O O . GLU A 1 155 ? 0.660 -2.939 -21.224 1.00 96.69 155 GLU A O 1
ATOM 1208 N N . ALA A 1 156 ? 2.519 -3.720 -20.245 1.00 96.12 156 ALA A N 1
ATOM 1209 C CA . ALA A 1 156 ? 1.820 -4.290 -19.099 1.00 96.12 156 ALA A CA 1
ATOM 1210 C C . ALA A 1 156 ? 1.201 -3.204 -18.208 1.00 96.12 156 ALA A C 1
ATOM 1212 O O . ALA A 1 156 ? 0.019 -3.307 -17.881 1.00 96.12 156 ALA A O 1
ATOM 1213 N N . TRP A 1 157 ? 1.942 -2.133 -17.911 1.00 94.62 157 TRP A N 1
ATOM 1214 C CA . TRP A 1 157 ? 1.393 -0.964 -17.220 1.00 94.62 157 TRP A CA 1
ATOM 1215 C C . TRP A 1 157 ? 0.289 -0.275 -18.025 1.00 94.62 157 TRP A C 1
ATOM 1217 O O . TRP A 1 157 ? -0.736 0.077 -17.454 1.00 94.62 157 TRP A O 1
ATOM 1227 N N . GLY A 1 158 ? 0.435 -0.156 -19.348 1.00 94.44 158 GLY A N 1
ATOM 1228 C CA . GLY A 1 158 ? -0.597 0.416 -20.218 1.00 94.44 158 GLY A CA 1
ATOM 1229 C C . GLY A 1 158 ? -1.941 -0.308 -20.102 1.00 94.44 158 GLY A C 1
ATOM 1230 O O . GLY A 1 158 ? -2.972 0.333 -19.928 1.00 94.44 158 GLY A O 1
ATOM 1231 N N . ARG A 1 159 ? -1.932 -1.648 -20.074 1.00 94.62 159 ARG A N 1
ATOM 1232 C CA . ARG A 1 159 ? -3.154 -2.448 -19.857 1.00 94.62 159 ARG A CA 1
ATOM 1233 C C . ARG A 1 159 ? -3.783 -2.224 -18.481 1.00 94.62 159 ARG A C 1
ATOM 1235 O O . ARG A 1 159 ? -5.001 -2.298 -18.347 1.00 94.62 159 ARG A O 1
ATOM 1242 N N . ILE A 1 160 ? -2.966 -1.989 -17.455 1.00 92.75 160 ILE A N 1
ATOM 1243 C CA . ILE A 1 160 ? -3.452 -1.677 -16.105 1.00 92.75 160 ILE A CA 1
ATOM 1244 C C . ILE A 1 160 ? -4.116 -0.302 -16.092 1.00 92.75 160 ILE A C 1
ATOM 1246 O O . ILE A 1 160 ? -5.234 -0.186 -15.599 1.00 92.75 160 ILE A O 1
ATOM 1250 N N . VAL A 1 161 ? -3.466 0.706 -16.677 1.00 90.69 161 VAL A N 1
ATOM 1251 C CA . VAL A 1 161 ? -4.018 2.061 -16.795 1.00 90.69 161 VAL A CA 1
ATOM 1252 C C . VAL A 1 161 ? -5.362 2.027 -17.522 1.00 90.69 161 VAL A C 1
ATOM 1254 O O . VAL A 1 161 ? -6.337 2.567 -17.017 1.00 90.69 161 VAL A O 1
ATOM 1257 N N . GLU A 1 162 ? -5.465 1.321 -18.651 1.00 92.00 162 GLU A N 1
ATOM 1258 C CA . GLU A 1 162 ? -6.738 1.159 -19.371 1.00 92.00 162 GLU A CA 1
ATOM 1259 C C . GLU A 1 162 ? -7.822 0.475 -18.527 1.00 92.00 162 GLU A C 1
ATOM 1261 O O . GLU A 1 162 ? -8.991 0.849 -18.602 1.00 92.00 162 GLU A O 1
ATOM 1266 N N . ARG A 1 163 ? -7.449 -0.522 -17.714 1.00 90.12 163 ARG A N 1
ATOM 1267 C CA . ARG A 1 163 ? -8.384 -1.255 -16.852 1.00 90.12 163 ARG A CA 1
ATOM 1268 C C . ARG A 1 163 ? -8.947 -0.394 -15.721 1.00 90.12 163 ARG A C 1
ATOM 1270 O O . ARG A 1 163 ? -10.102 -0.597 -15.353 1.00 90.12 163 ARG A O 1
ATOM 1277 N N . TYR A 1 164 ? -8.137 0.496 -15.151 1.00 87.12 164 TYR A N 1
ATOM 1278 C CA . TYR A 1 164 ? -8.508 1.300 -13.982 1.00 87.12 164 TYR A CA 1
ATOM 1279 C C . TYR A 1 164 ? -8.826 2.765 -14.308 1.00 87.12 164 TYR A C 1
ATOM 1281 O O . TYR A 1 164 ? -9.214 3.508 -13.409 1.00 87.12 164 TYR A O 1
ATOM 1289 N N . ALA A 1 165 ? -8.754 3.172 -15.577 1.00 86.69 165 ALA A N 1
ATOM 1290 C CA . ALA A 1 165 ? -9.176 4.496 -16.020 1.00 86.69 165 ALA A CA 1
ATOM 1291 C C . ALA A 1 165 ? -10.625 4.801 -15.594 1.00 86.69 165 ALA A C 1
ATOM 1293 O O . ALA A 1 165 ? -11.533 3.988 -15.788 1.00 86.69 165 ALA A O 1
ATOM 1294 N N . GLY A 1 166 ? -10.854 5.982 -15.018 1.00 80.19 166 GLY A N 1
ATOM 1295 C CA . GLY A 1 166 ? -12.153 6.414 -14.505 1.00 80.19 166 GLY A CA 1
ATOM 1296 C C . GLY A 1 166 ? -12.590 5.737 -13.202 1.00 80.19 166 GLY A C 1
ATOM 1297 O O . GLY A 1 166 ? -13.723 5.948 -12.764 1.00 80.19 166 GLY A O 1
ATOM 1298 N N . THR A 1 167 ? -11.734 4.921 -12.581 1.00 80.62 167 THR A N 1
ATOM 1299 C CA . THR A 1 167 ? -11.979 4.348 -11.249 1.00 80.62 167 THR A CA 1
ATOM 1300 C C . THR A 1 167 ? -11.304 5.202 -10.168 1.00 80.62 167 THR A C 1
ATOM 1302 O O . THR A 1 167 ? -10.452 6.026 -10.489 1.00 80.62 167 THR A O 1
ATOM 1305 N N . PRO A 1 168 ? -11.614 5.011 -8.871 1.00 71.00 168 PRO A N 1
ATOM 1306 C CA . PRO A 1 168 ? -10.863 5.655 -7.787 1.00 71.00 168 PRO A CA 1
ATOM 1307 C C . PRO A 1 168 ? -9.362 5.313 -7.737 1.00 71.00 168 PRO A C 1
ATOM 1309 O O . PRO A 1 168 ? -8.665 5.866 -6.895 1.00 71.00 168 PRO A O 1
ATOM 1312 N N . TYR A 1 169 ? -8.900 4.389 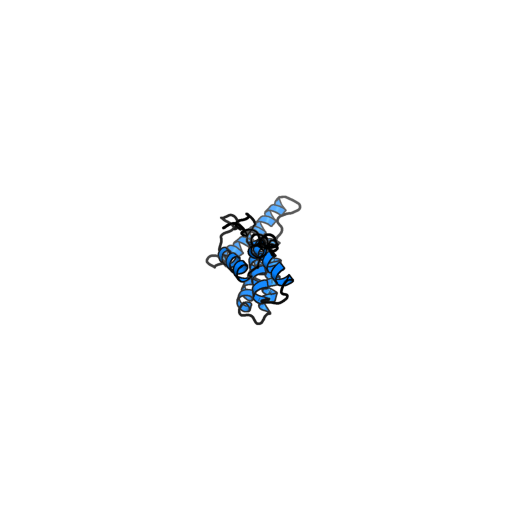-8.585 1.00 67.56 169 TYR A N 1
ATOM 1313 C CA . TYR A 1 169 ? -7.528 3.887 -8.667 1.00 67.56 169 TYR A CA 1
ATOM 1314 C C . TYR A 1 169 ? -6.816 4.298 -9.971 1.00 67.56 169 TYR A C 1
ATOM 1316 O O . TYR A 1 169 ? -5.799 3.694 -10.316 1.00 67.56 169 TYR A O 1
ATOM 1324 N N . GLU A 1 170 ? -7.392 5.240 -10.728 1.00 65.00 170 GLU A N 1
ATOM 1325 C CA . GLU A 1 170 ? -6.730 5.925 -11.853 1.00 65.00 170 GLU A CA 1
ATOM 1326 C C . GLU A 1 170 ? -5.574 6.809 -11.367 1.00 65.00 170 GLU A C 1
ATOM 1328 O O . GLU A 1 170 ? -4.505 6.763 -12.019 1.00 65.00 170 GLU A O 1
#

Foldseek 3Di:
DDDDPPDDPPPDPPPPPPPPPPPCVVVPDPLVLVVLVVLLVVQLLPPCVVDPADADPVRDRSLVVSLVSLVVVCVVPPPVPLLSSLQSNLSSCVVVLVLVSSLVSLVVSLPDPDPCNVVSVVSNVLSVLSVVLVPQDQDDPDDVVNVVSVVVSVVSVVVVCVVCPPHSVD

Secondary structure (DSSP, 8-state):
------SSTTSSTT--------GGGGTS----HHHHHHHHHHHTT--TTTSPPPB-TTS-BHHHHHHHHHHHHHHHSTTTTHHHHHHHHHHHHHHTT-HHHHHHHHHHHTTSSSTTHHHHHHHHHHHHHHHHHHTS----SSHHHHHHHHHHHHHHHHHHHHHHTTSTT-

pLDDT: mean 84.91, std 17.55, range [41.62, 98.62]

Radius of gyration: 27.31 Å; chains: 1; bounding box: 39×64×101 Å

Sequence (170 aa):
MRTAIIAVLGVHLLSGAARAGDATGAFAPYEDVLEVLADLTWHLKDDTYRFAPPKDPTGHDLFRLSLQRLENWEKRYPGRLRDVTTFGRAEALEHLGEYAKAADLYAQVAKLPSPLADHAHEDVDRARVFADTAALPEDAADLDAALAALRRKLEAWGRIVERYAGTPYE